Protein AF-A0A7S2RNS1-F1 (afdb_monomer)

pLDDT: mean 96.69, std 5.37, range [52.69, 98.88]

InterPro domains:
  IPR001130 3'-5' ssDNA/RNA exonuclease TatD-like [PF01026] (4-117)
  IPR032466 Metal-dependent hydrolase [SSF51556] (5-116)

Foldseek 3Di:
DDAAAAEEEAALQSLLQVVCVVCVVQFDDPDDGDDDDDLVVSLVVRLVCLVVVRYQAYDPAEAACPGGVDVSSRVSSLVRVLSSLVSCVVSVHAYEYDDHPCVVVRVVSCVVSVPDHYDD

Sequence (120 aa):
PGVCLPALGIYPLDAACSVIHRHPEIWDAEFDPPPVFNVDEEIDYIDAMCAAGRVAAVGECGLDRFYVTDQRALDEQERVLLRLIEVAMKHDLPLILHTRKAEARTLEILQHCGVEKADF

Organism: NCBI:txid1034831

Structure (mmCIF, N/CA/C/O backbone):
data_AF-A0A7S2RNS1-F1
#
_entry.id   AF-A0A7S2RNS1-F1
#
loop_
_atom_site.group_PDB
_atom_site.id
_atom_site.type_symbol
_atom_site.label_atom_id
_atom_site.label_alt_id
_atom_site.label_comp_id
_atom_site.label_asym_id
_atom_site.label_entity_id
_atom_site.label_seq_id
_atom_site.pdbx_PDB_ins_code
_atom_site.Cartn_x
_atom_site.Cartn_y
_atom_site.Cartn_z
_atom_site.occupancy
_atom_site.B_iso_or_equiv
_atom_site.auth_seq_id
_atom_site.auth_comp_id
_atom_site.auth_asym_id
_atom_site.auth_atom_id
_atom_site.pdbx_PDB_model_num
ATOM 1 N N . PRO A 1 1 ? -8.646 -14.424 26.053 1.00 52.69 1 PRO A N 1
ATOM 2 C CA . PRO A 1 1 ? -8.103 -13.262 25.308 1.00 52.69 1 PRO A CA 1
ATOM 3 C C . PRO A 1 1 ? -7.781 -13.674 23.866 1.00 52.69 1 PRO A C 1
ATOM 5 O O . PRO A 1 1 ? -6.967 -14.571 23.671 1.00 52.69 1 PRO A O 1
ATOM 8 N N . GLY A 1 2 ? -8.495 -13.120 22.880 1.00 74.31 2 GLY A N 1
ATOM 9 C CA . GLY A 1 2 ? -8.211 -13.382 21.464 1.00 74.31 2 GLY A CA 1
ATOM 10 C C . GLY A 1 2 ? -6.858 -12.790 21.061 1.00 74.31 2 GLY A C 1
ATOM 11 O O . GLY A 1 2 ? -6.451 -11.770 21.610 1.00 74.31 2 GLY A O 1
ATOM 12 N N . VAL A 1 3 ? -6.146 -13.448 20.145 1.00 76.25 3 VAL A N 1
ATOM 13 C CA . VAL A 1 3 ? -4.875 -12.942 19.603 1.00 76.25 3 VAL A CA 1
ATOM 14 C C . VAL A 1 3 ? -5.153 -11.674 18.790 1.00 76.25 3 VAL A C 1
ATOM 16 O O . VAL A 1 3 ? -5.946 -11.723 17.846 1.00 76.25 3 VAL A O 1
ATOM 19 N N . CYS A 1 4 ? -4.502 -10.572 19.166 1.00 84.50 4 CYS A N 1
ATOM 20 C CA . CYS A 1 4 ? -4.415 -9.348 18.372 1.00 84.50 4 CYS A CA 1
ATOM 21 C C . CYS A 1 4 ? -3.177 -9.441 17.474 1.00 84.50 4 CYS A C 1
ATOM 23 O O . CYS A 1 4 ? -2.084 -9.746 17.958 1.00 84.50 4 CYS A O 1
ATOM 25 N N . LEU A 1 5 ? -3.364 -9.233 16.175 1.00 92.44 5 LEU A N 1
ATOM 26 C CA . LEU A 1 5 ? -2.293 -9.169 15.192 1.00 92.44 5 LEU A CA 1
ATOM 27 C C . LEU A 1 5 ? -1.681 -7.761 15.228 1.00 92.44 5 LEU A C 1
ATOM 29 O O . LEU A 1 5 ? -2.431 -6.783 15.257 1.00 92.44 5 LEU A O 1
ATOM 33 N N . PRO A 1 6 ? -0.342 -7.635 15.227 1.00 94.75 6 PRO A N 1
ATOM 34 C CA . PRO A 1 6 ? 0.306 -6.329 15.283 1.00 94.75 6 PRO A CA 1
ATOM 35 C C . PRO A 1 6 ? -0.068 -5.468 14.072 1.00 94.75 6 PRO A C 1
ATOM 37 O O . PRO A 1 6 ? -0.466 -4.322 14.245 1.00 94.75 6 PRO A O 1
ATOM 40 N N . ALA A 1 7 ? -0.013 -6.038 12.868 1.00 97.25 7 ALA A N 1
ATOM 41 C CA . ALA A 1 7 ? -0.449 -5.378 11.650 1.00 97.25 7 ALA A CA 1
ATOM 42 C C . ALA A 1 7 ? -0.836 -6.399 10.574 1.00 97.25 7 ALA A C 1
ATOM 44 O O . ALA A 1 7 ? -0.403 -7.555 10.634 1.00 97.25 7 ALA A O 1
ATOM 45 N N . LEU A 1 8 ? -1.656 -5.968 9.617 1.00 98.25 8 LEU A N 1
ATOM 46 C CA . LEU A 1 8 ? -1.900 -6.669 8.357 1.00 98.25 8 LEU A CA 1
ATOM 47 C C . LEU A 1 8 ? -1.843 -5.669 7.205 1.00 98.25 8 LEU A C 1
ATOM 49 O O . LEU A 1 8 ? -2.439 -4.595 7.287 1.00 98.25 8 LEU A O 1
ATOM 53 N N . GLY A 1 9 ? -1.158 -6.027 6.126 1.00 98.00 9 GLY A N 1
ATOM 54 C CA . GLY A 1 9 ? -0.978 -5.177 4.958 1.00 98.00 9 GLY A CA 1
ATOM 55 C C . GLY A 1 9 ? -0.526 -5.982 3.753 1.00 98.00 9 GLY A C 1
ATOM 56 O O . GLY A 1 9 ? -0.350 -7.197 3.832 1.00 98.00 9 GLY A O 1
ATOM 57 N N . ILE A 1 10 ? -0.352 -5.283 2.638 1.00 98.75 10 ILE A N 1
ATOM 58 C CA . ILE A 1 10 ? 0.121 -5.855 1.382 1.00 98.75 10 ILE A CA 1
ATOM 59 C C . ILE A 1 10 ? 1.392 -5.107 1.006 1.00 98.75 10 ILE A C 1
ATOM 61 O O . ILE A 1 10 ? 1.355 -3.906 0.723 1.00 98.75 10 ILE A O 1
ATOM 65 N N . TYR A 1 11 ? 2.511 -5.826 1.013 1.00 98.44 11 TYR A N 1
ATOM 66 C CA . TYR A 1 11 ? 3.806 -5.259 0.673 1.00 98.44 11 TYR A CA 1
ATOM 67 C C . TYR A 1 11 ? 3.813 -4.782 -0.794 1.00 98.44 11 TYR A C 1
ATOM 69 O O . TYR A 1 11 ? 3.116 -5.363 -1.630 1.00 98.44 11 TYR A O 1
ATOM 77 N N . PRO A 1 12 ? 4.577 -3.740 -1.171 1.00 98.06 12 PRO A N 1
ATOM 78 C CA . PRO A 1 12 ? 4.387 -3.092 -2.475 1.00 98.06 12 PRO A CA 1
ATOM 79 C C . PRO A 1 12 ? 4.647 -4.008 -3.678 1.00 98.06 12 PRO A C 1
ATOM 81 O O . PRO A 1 12 ? 3.971 -3.920 -4.699 1.00 98.06 12 PRO A O 1
ATOM 84 N N . LEU A 1 13 ? 5.593 -4.940 -3.581 1.00 97.62 13 LEU A N 1
ATOM 85 C CA . LEU A 1 13 ? 5.819 -5.889 -4.676 1.00 97.62 13 LEU A CA 1
ATOM 86 C C . LEU A 1 13 ? 4.668 -6.902 -4.787 1.00 97.62 13 LEU A C 1
ATOM 88 O O . LEU A 1 13 ? 4.244 -7.216 -5.899 1.00 97.62 13 LEU A O 1
ATOM 92 N N . ASP A 1 14 ? 4.121 -7.348 -3.653 1.00 98.44 14 ASP A N 1
ATOM 93 C CA . ASP A 1 14 ? 2.947 -8.226 -3.588 1.00 98.44 14 ASP A CA 1
ATOM 94 C C . ASP A 1 14 ? 1.697 -7.539 -4.152 1.00 98.44 14 ASP A C 1
ATOM 96 O O . ASP A 1 14 ? 0.935 -8.157 -4.896 1.00 98.44 14 ASP A O 1
ATOM 100 N N . ALA A 1 15 ? 1.534 -6.235 -3.905 1.00 98.50 15 ALA A N 1
ATOM 101 C CA . ALA A 1 15 ? 0.468 -5.424 -4.494 1.00 98.50 15 ALA A CA 1
ATOM 102 C C . ALA A 1 15 ? 0.480 -5.487 -6.032 1.00 98.50 15 ALA A C 1
ATOM 104 O O . ALA A 1 15 ? -0.570 -5.580 -6.663 1.00 98.50 15 ALA A O 1
ATOM 105 N N . ALA A 1 16 ? 1.669 -5.508 -6.639 1.00 98.25 16 ALA A N 1
ATOM 106 C CA . ALA A 1 16 ? 1.844 -5.570 -8.087 1.00 98.25 16 ALA A CA 1
ATOM 107 C C . ALA A 1 16 ? 2.056 -6.995 -8.641 1.00 98.25 16 ALA A C 1
ATOM 109 O O . ALA A 1 16 ? 2.366 -7.135 -9.830 1.00 98.25 16 ALA A O 1
ATOM 110 N N . CYS A 1 17 ? 1.870 -8.060 -7.847 1.00 98.19 17 CYS A N 1
ATOM 111 C CA . CYS A 1 17 ? 2.216 -9.440 -8.230 1.00 98.19 17 CYS A CA 1
ATOM 112 C C . CYS A 1 17 ? 1.611 -9.872 -9.580 1.00 98.19 17 CYS A C 1
ATOM 114 O O . CYS A 1 17 ? 2.302 -10.428 -10.439 1.00 98.19 17 CYS A O 1
ATOM 116 N N . SER A 1 18 ? 0.336 -9.538 -9.813 1.00 98.12 18 SER A N 1
ATOM 117 C CA . SER A 1 18 ? -0.390 -9.844 -11.052 1.00 98.12 18 SER A CA 1
ATOM 118 C C . SER A 1 18 ? 0.102 -9.037 -12.256 1.00 98.12 18 SER A C 1
ATOM 120 O O . SER A 1 18 ? -0.013 -9.488 -13.396 1.00 98.12 18 SER A O 1
ATOM 122 N N . VAL A 1 19 ? 0.613 -7.822 -12.048 1.00 98.25 19 VAL A N 1
ATOM 123 C CA . VAL A 1 19 ? 1.206 -7.013 -13.124 1.00 98.25 19 VAL A CA 1
ATOM 124 C C . VAL A 1 19 ? 2.569 -7.581 -13.496 1.00 98.25 19 VAL A C 1
ATOM 126 O O . VAL A 1 19 ? 2.811 -7.824 -14.675 1.00 98.25 19 VAL A O 1
ATOM 129 N N . ILE A 1 20 ? 3.399 -7.879 -12.495 1.00 98.12 20 ILE A N 1
ATOM 130 C CA . ILE A 1 20 ? 4.727 -8.479 -12.663 1.00 98.12 20 ILE A CA 1
ATOM 131 C C . ILE A 1 20 ? 4.635 -9.801 -13.437 1.00 98.12 20 ILE A C 1
ATOM 133 O O . ILE A 1 20 ? 5.351 -9.999 -14.411 1.00 98.12 20 ILE A O 1
ATOM 137 N N . HIS A 1 21 ? 3.692 -10.677 -13.084 1.00 98.00 21 HIS A N 1
ATOM 138 C CA . HIS A 1 21 ? 3.526 -11.963 -13.771 1.00 98.00 21 HIS A CA 1
ATOM 139 C C . HIS A 1 21 ? 2.976 -11.844 -15.198 1.00 98.00 21 HIS A C 1
ATOM 141 O O . HIS A 1 21 ? 3.296 -12.671 -16.052 1.00 98.00 21 HIS A O 1
ATOM 147 N N . ARG A 1 22 ? 2.148 -10.830 -15.484 1.00 97.94 22 ARG A N 1
ATOM 148 C CA . ARG A 1 22 ? 1.664 -10.561 -16.851 1.00 97.94 22 ARG A CA 1
ATOM 149 C C . ARG A 1 22 ? 2.731 -9.926 -17.741 1.00 97.94 22 ARG A C 1
ATOM 151 O O . ARG A 1 22 ? 2.610 -10.000 -18.962 1.00 97.94 22 ARG A O 1
ATOM 158 N N . HIS A 1 23 ? 3.737 -9.311 -17.130 1.00 97.44 23 HIS A N 1
ATOM 159 C CA . HIS A 1 23 ? 4.789 -8.551 -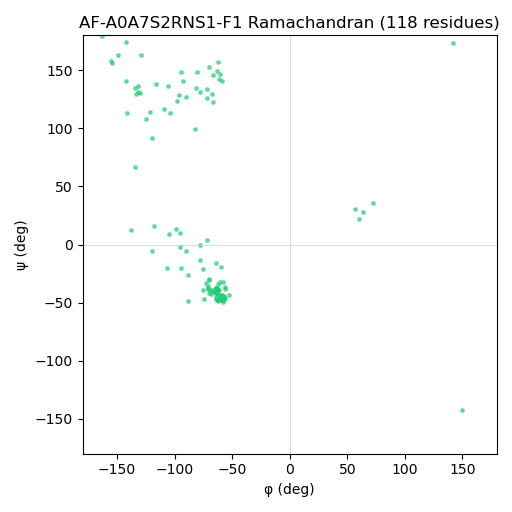17.790 1.00 97.44 23 HIS A CA 1
ATOM 160 C C . HIS A 1 23 ? 6.156 -8.928 -17.211 1.00 97.44 23 HIS A C 1
ATOM 162 O O . HIS A 1 23 ? 6.788 -8.103 -16.555 1.00 97.44 23 HIS A O 1
ATOM 168 N N . PRO A 1 24 ? 6.628 -10.171 -17.420 1.00 94.62 24 PRO A N 1
ATOM 169 C CA . PRO A 1 24 ? 7.869 -10.649 -16.812 1.00 94.62 24 PRO A CA 1
ATOM 170 C C . PRO A 1 24 ? 9.096 -9.813 -17.208 1.00 94.62 24 PRO A C 1
ATOM 172 O O . PRO A 1 24 ? 10.093 -9.832 -16.498 1.00 94.62 24 PRO A O 1
ATOM 175 N N . GLU A 1 25 ? 9.025 -9.043 -18.300 1.00 96.00 25 GLU A N 1
ATOM 176 C CA . GLU A 1 25 ? 10.079 -8.116 -18.717 1.00 96.00 25 GLU A CA 1
ATOM 177 C C . GLU A 1 25 ? 10.331 -6.958 -17.738 1.00 96.00 25 GLU A C 1
ATOM 179 O O . GLU A 1 25 ? 11.355 -6.289 -17.854 1.00 96.00 25 GLU A O 1
ATOM 184 N N . ILE A 1 26 ? 9.410 -6.692 -16.804 1.00 96.25 26 ILE A N 1
ATOM 185 C CA . ILE A 1 26 ? 9.539 -5.594 -15.831 1.00 96.25 26 ILE A CA 1
ATOM 186 C C . ILE A 1 26 ? 10.247 -6.020 -14.540 1.00 96.25 26 ILE A C 1
ATOM 188 O O . ILE A 1 26 ? 10.470 -5.179 -13.669 1.00 96.25 26 ILE A O 1
ATOM 192 N N . TRP A 1 27 ? 10.553 -7.312 -14.393 1.00 96.44 27 TRP A N 1
ATOM 193 C CA . TRP A 1 27 ? 11.193 -7.879 -13.211 1.00 96.44 27 TRP A CA 1
ATOM 194 C C . TRP A 1 27 ? 12.667 -8.176 -13.485 1.00 96.44 27 TRP A C 1
ATOM 196 O O . TRP A 1 27 ? 12.988 -9.064 -14.271 1.00 96.44 27 TRP A O 1
ATOM 206 N N . ASP A 1 28 ? 13.553 -7.442 -12.812 1.00 88.25 28 ASP A N 1
ATOM 207 C CA . ASP A 1 28 ? 15.014 -7.530 -12.991 1.00 88.25 28 ASP A CA 1
ATOM 208 C C . ASP A 1 28 ? 15.738 -7.983 -11.706 1.00 88.25 28 ASP A C 1
ATOM 210 O O . ASP 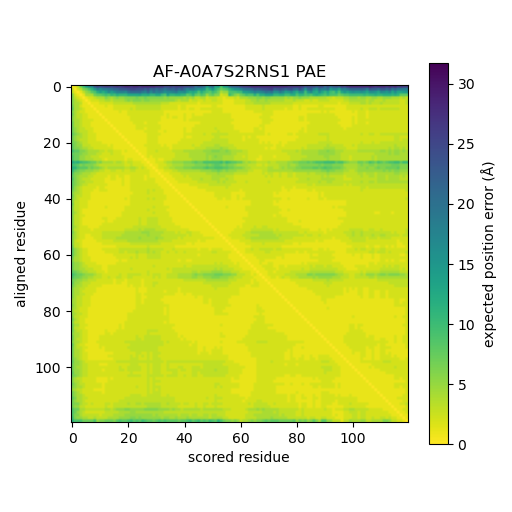A 1 28 ? 16.941 -7.797 -11.539 1.00 88.25 28 ASP A O 1
ATOM 214 N N . ALA A 1 29 ? 15.004 -8.545 -10.740 1.00 92.62 29 ALA A N 1
ATOM 215 C CA . ALA A 1 29 ? 15.607 -9.045 -9.509 1.00 92.62 29 ALA A CA 1
ATOM 216 C C . ALA A 1 29 ? 16.225 -10.439 -9.712 1.00 92.62 29 ALA A C 1
ATOM 218 O O . ALA A 1 29 ? 15.698 -11.270 -10.447 1.00 92.62 29 ALA A O 1
ATOM 219 N N . GLU A 1 30 ? 17.305 -10.735 -8.983 1.00 94.06 30 GLU A N 1
ATOM 220 C CA . GLU A 1 30 ? 17.997 -12.039 -9.018 1.00 94.06 30 GLU A CA 1
ATOM 221 C C . GLU A 1 30 ? 17.213 -13.184 -8.338 1.00 94.06 30 GLU A C 1
ATOM 223 O O . GLU A 1 30 ? 17.717 -14.300 -8.209 1.00 94.06 30 GLU A O 1
ATOM 228 N N . PHE A 1 31 ? 15.995 -12.914 -7.871 1.00 94.56 31 PHE A N 1
ATOM 229 C CA . PHE A 1 31 ? 15.124 -13.853 -7.173 1.00 94.56 31 PHE A CA 1
ATOM 230 C C . PHE A 1 31 ? 13.727 -13.866 -7.796 1.00 94.56 31 PHE A C 1
ATOM 232 O O . PHE A 1 31 ? 13.354 -12.956 -8.541 1.00 94.56 31 PHE A O 1
ATOM 239 N N . ASP A 1 32 ? 12.955 -14.905 -7.481 1.00 96.44 32 ASP A N 1
ATOM 240 C CA . AS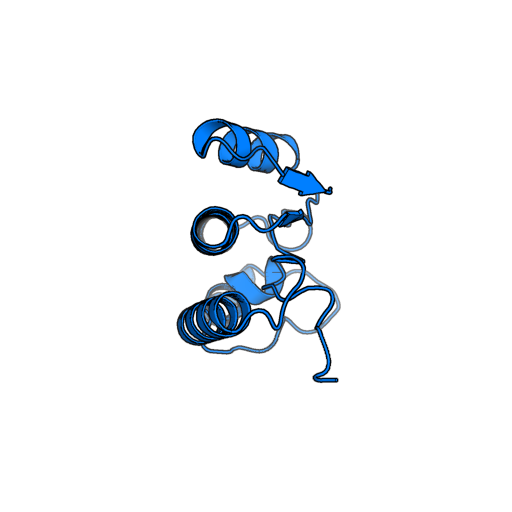P A 1 32 ? 11.617 -15.091 -8.039 1.00 96.44 32 ASP A CA 1
ATOM 241 C C . ASP A 1 32 ? 10.674 -13.929 -7.670 1.00 96.44 32 ASP A C 1
ATOM 243 O O . ASP 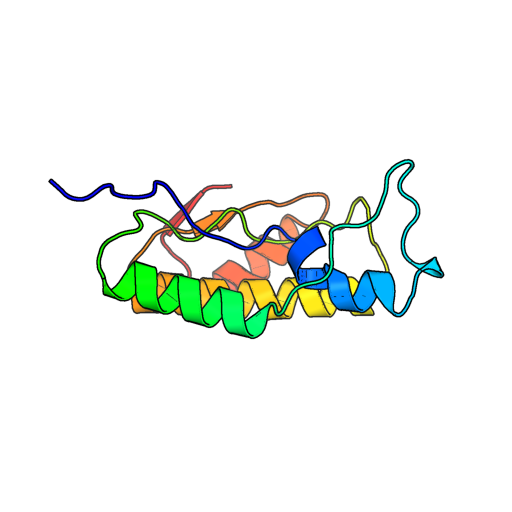A 1 32 ? 10.725 -13.421 -6.545 1.00 96.44 32 ASP A O 1
ATOM 247 N N . PRO A 1 33 ? 9.791 -13.503 -8.592 1.00 96.56 33 PRO A N 1
ATOM 248 C CA . PRO A 1 33 ? 8.784 -12.494 -8.294 1.00 96.56 33 PRO A CA 1
ATOM 249 C C . PRO A 1 33 ? 7.803 -12.968 -7.206 1.00 96.56 33 PRO A C 1
ATOM 251 O O . PRO A 1 33 ? 7.613 -14.174 -7.022 1.00 96.56 33 PRO A O 1
ATOM 254 N N . PRO A 1 34 ? 7.136 -12.033 -6.502 1.00 96.69 34 PRO A N 1
ATOM 255 C CA . PRO A 1 34 ? 6.167 -12.365 -5.459 1.00 96.69 34 PRO A CA 1
ATOM 256 C C . PRO A 1 34 ? 5.014 -13.215 -6.013 1.00 96.69 34 PRO A C 1
ATOM 258 O O . PRO A 1 34 ? 4.546 -12.945 -7.124 1.00 96.69 34 PRO A O 1
ATOM 261 N N . PRO A 1 35 ? 4.523 -14.222 -5.267 1.00 97.75 35 PRO A N 1
ATOM 262 C CA . PRO A 1 35 ? 3.469 -15.110 -5.742 1.00 97.75 35 PRO A CA 1
ATOM 263 C C . PRO A 1 35 ? 2.185 -14.336 -6.068 1.00 97.75 35 PRO A C 1
ATOM 265 O O . PRO A 1 35 ? 1.840 -13.361 -5.408 1.00 97.75 35 PRO A O 1
ATOM 268 N N . VAL A 1 36 ? 1.447 -14.794 -7.081 1.00 98.19 36 VAL A N 1
ATOM 269 C CA . VAL A 1 36 ? 0.168 -14.177 -7.461 1.00 98.19 36 VAL A CA 1
ATOM 270 C C . VAL A 1 36 ? -0.945 -14.604 -6.508 1.00 98.19 36 VAL A C 1
ATOM 272 O O . VAL A 1 36 ? -1.161 -15.797 -6.292 1.00 98.19 36 VAL A O 1
ATOM 275 N N . PHE A 1 37 ? -1.706 -13.630 -6.015 1.00 98.56 37 PHE A N 1
ATOM 276 C CA . PHE A 1 37 ? -2.950 -13.831 -5.270 1.00 98.56 37 PHE A CA 1
ATOM 277 C C . PHE A 1 37 ? -3.978 -12.749 -5.633 1.00 98.56 37 PHE A C 1
ATOM 279 O O . PHE A 1 37 ? -3.687 -11.821 -6.394 1.00 98.56 37 PHE A O 1
ATOM 286 N N . ASN A 1 38 ? -5.203 -12.884 -5.117 1.00 98.44 38 ASN A N 1
ATOM 287 C CA . ASN A 1 38 ? -6.243 -11.877 -5.302 1.00 98.44 38 ASN A CA 1
ATOM 288 C C . ASN A 1 38 ? -6.067 -10.740 -4.284 1.00 98.44 38 ASN A C 1
ATOM 290 O O . ASN A 1 38 ? -6.471 -10.846 -3.129 1.00 98.44 38 ASN A O 1
ATOM 294 N N . VAL A 1 39 ? -5.456 -9.651 -4.742 1.00 98.62 39 VAL A N 1
ATOM 295 C CA . VAL A 1 39 ? -5.153 -8.464 -3.932 1.00 98.62 39 VAL A CA 1
ATOM 296 C C . VAL A 1 39 ? -6.414 -7.801 -3.376 1.00 98.62 39 VAL A C 1
ATOM 298 O O . VAL A 1 39 ? -6.415 -7.372 -2.226 1.00 98.62 39 VAL A O 1
ATOM 301 N N . ASP A 1 40 ? -7.495 -7.733 -4.155 1.00 98.69 40 ASP A N 1
ATOM 302 C CA . ASP A 1 40 ? -8.727 -7.080 -3.703 1.00 98.69 40 ASP A CA 1
ATOM 303 C C . ASP A 1 40 ? -9.440 -7.911 -2.622 1.00 98.69 40 ASP A C 1
ATOM 305 O O . ASP A 1 40 ? -9.920 -7.347 -1.641 1.00 98.69 40 ASP A O 1
ATOM 309 N N . GLU A 1 41 ? -9.435 -9.245 -2.740 1.00 98.69 41 GLU A N 1
ATOM 310 C CA . GLU A 1 41 ? -9.944 -10.136 -1.682 1.00 98.69 41 GLU A CA 1
ATOM 311 C C . GLU A 1 41 ? -9.118 -10.034 -0.390 1.00 98.69 41 GLU A C 1
ATOM 313 O O . GLU A 1 41 ? -9.683 -10.069 0.704 1.00 98.69 41 GLU A O 1
ATOM 318 N N . GLU A 1 42 ? -7.795 -9.872 -0.495 1.00 98.75 42 GLU A N 1
ATOM 319 C CA . GLU A 1 42 ? -6.932 -9.680 0.675 1.00 98.75 42 GLU A CA 1
ATOM 320 C C . GLU A 1 42 ? -7.209 -8.332 1.363 1.00 98.75 42 GLU A C 1
ATOM 322 O O . GLU A 1 42 ? -7.284 -8.271 2.589 1.00 98.75 42 GLU A O 1
ATOM 327 N N . ILE A 1 43 ? -7.451 -7.256 0.602 1.00 98.88 43 ILE A N 1
ATOM 328 C CA . ILE A 1 43 ? -7.874 -5.960 1.164 1.00 98.88 43 ILE A CA 1
ATOM 329 C C . ILE A 1 43 ? -9.203 -6.106 1.918 1.00 98.88 43 ILE A C 1
ATOM 331 O O . ILE A 1 43 ? -9.329 -5.603 3.037 1.00 98.88 43 ILE A O 1
ATOM 335 N N . ASP A 1 44 ? -10.182 -6.808 1.341 1.00 98.75 44 ASP A N 1
ATOM 336 C CA . ASP A 1 44 ? -11.483 -7.041 1.981 1.00 98.75 44 ASP A CA 1
ATOM 337 C C . ASP A 1 44 ? -11.338 -7.868 3.274 1.00 98.75 44 ASP A C 1
ATOM 339 O O . ASP A 1 44 ? -12.001 -7.598 4.283 1.00 98.75 44 ASP A O 1
ATOM 343 N N . TYR A 1 45 ? -10.426 -8.844 3.288 1.00 98.56 45 TYR A N 1
ATOM 344 C CA . TYR A 1 45 ? -10.074 -9.590 4.494 1.00 98.56 45 TYR A CA 1
ATOM 345 C C . TYR A 1 45 ? -9.434 -8.694 5.568 1.00 98.56 45 TYR A C 1
ATOM 347 O O . TYR A 1 45 ? -9.832 -8.759 6.737 1.00 98.56 45 TYR A O 1
ATOM 355 N N . ILE A 1 46 ? -8.491 -7.825 5.191 1.00 98.62 46 ILE A N 1
ATOM 356 C CA . ILE A 1 46 ? -7.857 -6.867 6.108 1.00 98.62 46 ILE A CA 1
ATOM 357 C C . ILE A 1 46 ? -8.912 -5.933 6.716 1.00 98.62 46 ILE A C 1
ATOM 359 O O . ILE A 1 46 ? -8.938 -5.758 7.937 1.00 98.62 46 ILE A O 1
ATOM 363 N N . ASP A 1 47 ? -9.830 -5.396 5.906 1.00 98.75 47 ASP A N 1
ATOM 364 C CA . ASP A 1 47 ? -10.943 -4.551 6.364 1.00 98.75 47 ASP A CA 1
ATOM 365 C C . ASP A 1 47 ? -11.826 -5.273 7.395 1.00 98.75 47 ASP A C 1
ATOM 367 O O . ASP A 1 47 ? -12.129 -4.729 8.463 1.00 98.75 47 ASP A O 1
ATOM 371 N N . ALA A 1 48 ? -12.184 -6.534 7.134 1.00 98.44 48 ALA A N 1
ATOM 372 C CA . ALA A 1 48 ? -12.967 -7.350 8.062 1.00 98.44 48 ALA A CA 1
ATOM 373 C C . ALA A 1 48 ? -12.230 -7.620 9.387 1.00 98.44 48 ALA A C 1
ATOM 375 O O . ALA A 1 48 ? -12.840 -7.617 10.462 1.00 98.44 48 ALA A O 1
ATOM 376 N N . MET A 1 49 ? -10.914 -7.829 9.337 1.00 98.19 49 MET A N 1
ATOM 377 C CA . MET A 1 49 ? -10.084 -8.055 10.522 1.00 98.19 49 MET A CA 1
ATOM 378 C C . MET A 1 49 ? -9.919 -6.788 11.370 1.00 98.19 49 MET A C 1
ATOM 380 O O . MET A 1 49 ? -9.935 -6.874 12.604 1.00 98.19 49 MET A O 1
ATOM 384 N N . CYS A 1 50 ? -9.836 -5.621 10.726 1.00 97.81 50 CYS A N 1
ATOM 385 C CA . CYS A 1 50 ? -9.868 -4.319 11.391 1.00 97.81 50 CYS A CA 1
ATOM 386 C C . CYS A 1 50 ? -11.221 -4.089 12.080 1.00 97.81 50 CYS A C 1
ATOM 388 O O . CYS A 1 50 ? -11.258 -3.794 13.274 1.00 97.81 50 CYS A O 1
ATOM 390 N N . ALA A 1 51 ? -12.334 -4.352 11.383 1.00 97.94 51 ALA A N 1
ATOM 391 C CA . ALA A 1 51 ? -13.685 -4.233 11.940 1.00 97.94 51 ALA A CA 1
ATOM 392 C C . ALA A 1 51 ? -13.923 -5.153 13.154 1.00 97.94 51 ALA A C 1
ATOM 394 O O . ALA A 1 51 ? -14.661 -4.809 14.078 1.00 97.94 51 ALA A O 1
ATOM 395 N N . ALA A 1 52 ? -13.281 -6.324 13.172 1.00 96.88 52 ALA A N 1
ATOM 396 C CA . ALA A 1 52 ? -13.328 -7.264 14.287 1.00 96.88 52 ALA A CA 1
ATOM 397 C C . ALA A 1 52 ? -12.415 -6.876 15.471 1.00 96.88 52 ALA A C 1
ATOM 399 O O . ALA A 1 52 ? -12.356 -7.618 16.454 1.00 96.88 52 ALA A O 1
ATOM 400 N N . GLY A 1 53 ? -11.674 -5.764 15.384 1.00 96.31 53 GLY A N 1
ATOM 401 C CA . GLY A 1 53 ? -10.727 -5.329 16.414 1.00 96.31 53 GLY A CA 1
ATOM 402 C C . GLY A 1 53 ? -9.569 -6.309 16.618 1.00 96.31 53 GLY A C 1
ATOM 403 O O . GLY A 1 53 ? -9.050 -6.437 17.727 1.00 96.31 53 GLY A O 1
ATOM 404 N N . ARG A 1 54 ? -9.199 -7.062 15.573 1.00 96.69 54 ARG A N 1
ATOM 405 C CA . ARG A 1 54 ? -8.146 -8.090 15.633 1.00 96.69 54 ARG A CA 1
ATOM 406 C C . ARG A 1 54 ? -6.779 -7.589 15.182 1.00 96.69 54 ARG A C 1
ATOM 408 O O . ARG A 1 54 ? -5.836 -8.374 15.214 1.00 96.69 54 ARG A O 1
ATOM 415 N N . VAL A 1 55 ? -6.685 -6.337 14.749 1.00 96.94 55 VAL A N 1
ATOM 416 C CA . VAL A 1 55 ? -5.500 -5.741 14.128 1.00 96.94 55 VAL A CA 1
ATOM 417 C C . VAL A 1 55 ? -5.215 -4.401 14.801 1.00 96.94 55 VAL A C 1
ATOM 419 O O . VAL A 1 55 ? -6.150 -3.642 15.051 1.00 96.94 55 VAL A O 1
ATOM 422 N N . ALA A 1 56 ? -3.947 -4.119 15.107 1.00 97.44 56 ALA A N 1
ATOM 423 C CA . ALA A 1 56 ? -3.543 -2.855 15.730 1.00 97.44 56 ALA A CA 1
ATOM 424 C C . ALA A 1 56 ? -3.079 -1.777 14.729 1.00 97.44 56 ALA A C 1
ATOM 426 O O . ALA A 1 56 ? -3.091 -0.599 15.081 1.00 97.44 56 ALA A O 1
ATOM 427 N N . ALA A 1 57 ? -2.694 -2.156 13.506 1.00 98.25 57 ALA A N 1
ATOM 428 C CA . ALA A 1 57 ? -2.258 -1.253 12.439 1.00 98.25 57 ALA A CA 1
ATOM 429 C C . ALA A 1 57 ? -2.492 -1.858 11.041 1.00 98.25 57 ALA A C 1
ATOM 431 O O . ALA A 1 57 ? -2.522 -3.078 10.885 1.00 98.25 57 ALA A O 1
ATOM 432 N N . VAL A 1 58 ? -2.601 -1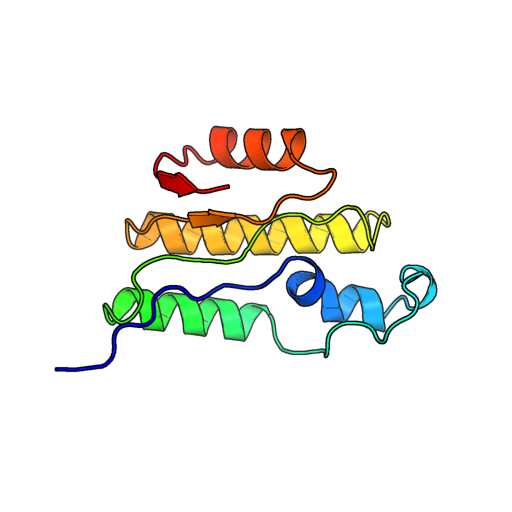.021 10.011 1.00 98.69 58 VAL A N 1
ATOM 433 C CA . VAL A 1 58 ? -2.621 -1.478 8.612 1.00 98.69 58 VAL A CA 1
ATOM 434 C C . VAL A 1 58 ? -1.220 -1.332 8.023 1.00 98.69 58 VAL A C 1
ATOM 436 O O . VAL A 1 58 ? -0.640 -0.253 8.049 1.00 98.69 58 VAL A O 1
ATOM 439 N N . GLY A 1 59 ? -0.658 -2.418 7.510 1.00 97.62 59 GLY A N 1
ATOM 440 C CA . GLY A 1 59 ? 0.695 -2.467 6.964 1.00 97.62 59 GLY A CA 1
ATOM 441 C C . GLY A 1 59 ? 1.418 -3.781 7.287 1.00 97.62 59 GLY A C 1
ATOM 442 O O . GLY A 1 59 ? 0.911 -4.626 8.019 1.00 97.62 59 GLY A O 1
ATOM 443 N N . GLU A 1 60 ? 2.607 -4.019 6.753 1.00 97.81 60 GLU A N 1
ATOM 444 C CA . GLU A 1 60 ? 3.398 -3.101 5.927 1.00 97.81 60 GLU A CA 1
ATOM 445 C C . GLU A 1 60 ? 2.798 -2.915 4.517 1.00 97.81 60 GLU A C 1
ATOM 447 O O . GLU A 1 60 ? 2.365 -3.876 3.883 1.00 97.81 60 GLU A O 1
ATOM 452 N N . CYS A 1 61 ? 2.708 -1.667 4.046 1.00 98.56 61 CYS A N 1
ATOM 453 C CA . CYS A 1 61 ? 2.195 -1.300 2.717 1.00 98.56 61 CYS A CA 1
ATOM 454 C C . CYS A 1 61 ? 2.879 -0.031 2.202 1.00 98.56 61 CYS A C 1
ATOM 456 O O . CYS A 1 61 ? 3.477 0.687 2.987 1.00 98.56 61 CYS A O 1
ATOM 458 N N . GLY A 1 62 ? 2.820 0.290 0.910 1.00 98.44 62 GLY A N 1
ATOM 459 C CA . GLY A 1 62 ? 3.478 1.503 0.413 1.00 98.44 62 GLY A CA 1
ATOM 460 C C . GLY A 1 62 ? 3.964 1.393 -1.020 1.00 98.44 62 GLY A C 1
ATOM 461 O O . GLY A 1 62 ? 3.295 0.775 -1.844 1.00 98.44 62 GLY A O 1
ATOM 462 N N . LEU A 1 63 ? 5.132 1.979 -1.301 1.00 98.62 63 LEU A N 1
ATOM 463 C CA . LEU A 1 63 ? 5.712 2.057 -2.644 1.00 98.62 63 LEU A CA 1
ATOM 464 C C . LEU A 1 63 ? 7.178 1.588 -2.651 1.00 98.62 63 LEU A C 1
ATOM 466 O O . LEU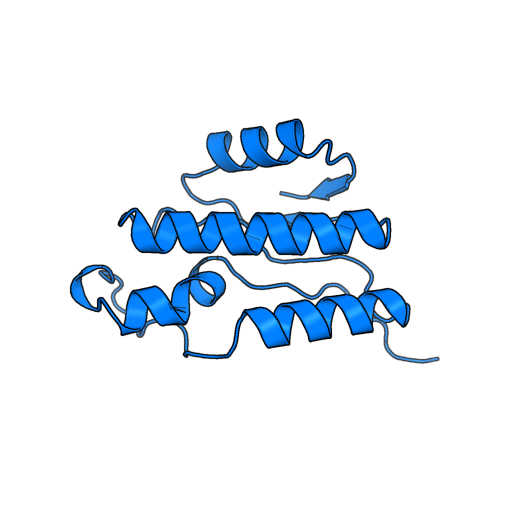 A 1 63 ? 8.008 2.080 -1.882 1.00 98.62 63 LEU A O 1
ATOM 470 N N . ASP A 1 64 ? 7.517 0.690 -3.574 1.00 97.56 64 ASP A N 1
ATOM 471 C CA . ASP A 1 64 ? 8.883 0.240 -3.852 1.00 97.56 64 ASP A CA 1
ATOM 472 C C . ASP A 1 64 ? 9.213 0.453 -5.336 1.00 97.56 64 ASP A C 1
ATOM 474 O O . ASP A 1 64 ? 8.719 -0.253 -6.218 1.00 97.56 64 ASP A O 1
ATOM 478 N N . ARG A 1 65 ? 10.071 1.448 -5.594 1.00 96.81 65 ARG A N 1
ATOM 479 C CA . ARG A 1 65 ? 10.597 1.801 -6.924 1.00 96.81 65 ARG A CA 1
ATOM 480 C C . ARG A 1 65 ? 11.999 1.237 -7.174 1.00 96.81 65 ARG A C 1
ATOM 482 O O . ARG A 1 65 ? 12.696 1.699 -8.075 1.00 96.81 65 ARG A O 1
ATOM 489 N N . PHE A 1 66 ? 12.469 0.311 -6.336 1.00 95.50 66 PHE A N 1
ATOM 490 C CA . PHE A 1 66 ? 13.799 -0.276 -6.471 1.00 95.50 66 PHE A CA 1
ATOM 491 C C . PHE A 1 66 ? 13.787 -1.502 -7.384 1.00 95.50 66 PHE A C 1
ATOM 493 O O . PHE A 1 66 ? 14.620 -1.576 -8.282 1.00 95.50 66 PHE A O 1
ATOM 500 N N . TYR A 1 67 ? 12.858 -2.441 -7.174 1.00 94.44 67 TYR A N 1
ATOM 501 C CA . TYR A 1 67 ? 12.800 -3.681 -7.967 1.00 94.44 67 TYR A CA 1
ATOM 502 C C . TYR A 1 67 ? 11.972 -3.560 -9.245 1.00 94.44 67 TYR A C 1
ATOM 504 O O . TYR A 1 67 ? 12.211 -4.292 -10.201 1.00 94.44 67 TYR A O 1
ATOM 512 N N . VAL A 1 68 ? 11.008 -2.639 -9.268 1.00 93.38 68 VAL A N 1
ATOM 513 C CA . VAL A 1 68 ? 10.175 -2.359 -10.437 1.00 93.38 68 VAL A CA 1
ATOM 514 C C . VAL A 1 68 ? 10.131 -0.856 -10.678 1.00 93.38 68 VAL A C 1
ATOM 516 O O . VAL A 1 68 ? 9.911 -0.068 -9.761 1.00 93.38 68 VAL A O 1
ATOM 519 N N . THR A 1 69 ? 10.362 -0.448 -11.922 1.00 95.06 69 THR A N 1
ATOM 520 C CA . THR A 1 69 ? 10.272 0.960 -12.351 1.00 95.06 69 THR A CA 1
ATOM 521 C C . THR A 1 69 ? 9.232 1.174 -13.446 1.00 95.06 69 THR A C 1
ATOM 523 O O . THR A 1 69 ? 8.950 2.312 -13.817 1.00 95.06 69 THR A O 1
ATOM 526 N N . ASP A 1 70 ? 8.637 0.089 -13.946 1.00 97.62 70 ASP A N 1
ATOM 527 C CA . ASP A 1 70 ? 7.577 0.145 -14.941 1.00 97.62 70 ASP A CA 1
ATOM 528 C C . ASP A 1 70 ? 6.303 0.761 -14.352 1.00 97.62 70 ASP A C 1
ATOM 530 O O . ASP A 1 70 ? 5.806 0.334 -13.306 1.00 97.62 70 ASP A O 1
ATOM 534 N N . GLN A 1 71 ? 5.751 1.749 -15.060 1.00 97.69 71 GLN A N 1
ATOM 535 C CA . GLN A 1 71 ? 4.613 2.533 -14.590 1.00 97.69 71 GLN A CA 1
ATOM 536 C C . GLN A 1 71 ? 3.385 1.669 -14.276 1.00 97.69 71 GLN A C 1
ATOM 538 O O . GLN A 1 71 ? 2.671 1.976 -13.333 1.00 97.69 71 GLN A O 1
ATOM 543 N N . ARG A 1 72 ? 3.165 0.553 -14.986 1.00 98.12 72 ARG A N 1
ATOM 544 C CA . ARG A 1 72 ? 2.015 -0.336 -14.743 1.00 98.12 72 ARG A CA 1
ATOM 545 C C . ARG A 1 72 ? 2.066 -0.952 -13.345 1.00 98.12 72 ARG A C 1
ATOM 547 O O . ARG A 1 72 ? 1.031 -1.108 -12.708 1.00 98.12 72 ARG A O 1
ATOM 554 N N . ALA A 1 73 ? 3.260 -1.328 -12.883 1.00 98.00 73 ALA A N 1
ATOM 555 C CA . ALA A 1 73 ? 3.444 -1.884 -11.546 1.00 98.00 73 ALA A CA 1
ATOM 556 C C . ALA A 1 73 ? 3.358 -0.788 -10.480 1.00 98.00 73 ALA A C 1
ATOM 558 O O . ALA A 1 73 ? 2.754 -1.004 -9.435 1.00 98.00 73 ALA A O 1
ATOM 559 N N . LEU A 1 74 ? 3.912 0.395 -10.761 1.00 98.31 74 LEU A N 1
ATOM 560 C CA . LEU A 1 74 ? 3.845 1.538 -9.848 1.00 98.31 74 LEU A CA 1
ATOM 561 C C . LEU A 1 74 ? 2.413 2.055 -9.659 1.00 98.31 74 LEU A C 1
ATOM 563 O O . LEU A 1 74 ? 2.024 2.348 -8.532 1.00 98.31 74 LEU A O 1
ATOM 567 N N . ASP A 1 75 ? 1.616 2.105 -10.726 1.00 98.62 75 ASP A N 1
ATOM 568 C CA . ASP A 1 75 ? 0.199 2.479 -10.663 1.00 98.62 75 ASP A CA 1
ATOM 569 C C . ASP A 1 75 ? -0.594 1.489 -9.800 1.00 98.62 75 ASP A C 1
ATOM 571 O O . ASP A 1 75 ? -1.452 1.891 -9.015 1.00 98.62 75 ASP A O 1
ATOM 575 N N . GLU A 1 76 ? -0.281 0.194 -9.902 1.00 98.69 76 GLU A N 1
ATOM 576 C CA . GLU A 1 76 ? -0.925 -0.834 -9.085 1.00 98.69 76 GLU A CA 1
ATOM 577 C C . GLU A 1 76 ? -0.517 -0.738 -7.608 1.00 98.69 76 GLU A C 1
ATOM 579 O O . GLU A 1 76 ? -1.373 -0.846 -6.730 1.00 98.69 76 GLU A O 1
ATOM 584 N N . GLN A 1 77 ? 0.756 -0.448 -7.315 1.00 98.75 77 GLN A N 1
ATOM 585 C CA . GLN A 1 77 ? 1.201 -0.153 -5.949 1.00 98.75 77 GLN A CA 1
ATOM 586 C C . GLN A 1 77 ? 0.449 1.044 -5.353 1.00 98.75 77 GLN A C 1
ATOM 588 O O . GLN A 1 77 ? -0.051 0.958 -4.232 1.00 98.75 77 GLN A O 1
ATOM 593 N N . GLU A 1 78 ? 0.317 2.146 -6.103 1.00 98.81 78 GLU A N 1
ATOM 594 C CA . GLU A 1 78 ? -0.426 3.330 -5.655 1.00 98.81 78 GLU A CA 1
ATOM 595 C C . GLU A 1 78 ? -1.914 3.019 -5.440 1.00 98.81 78 GLU A C 1
ATOM 597 O O . GLU A 1 78 ? -2.477 3.423 -4.421 1.00 98.81 78 GLU A O 1
ATOM 602 N N . ARG A 1 79 ? -2.547 2.251 -6.338 1.00 98.81 79 ARG A N 1
ATOM 603 C CA . ARG A 1 79 ? -3.945 1.811 -6.191 1.00 98.81 79 ARG A CA 1
ATOM 604 C C . ARG A 1 79 ? -4.158 1.045 -4.885 1.00 98.81 79 ARG A C 1
ATOM 606 O O . ARG A 1 79 ? -5.112 1.323 -4.158 1.00 98.81 79 ARG A O 1
ATOM 613 N N . VAL A 1 80 ? -3.280 0.089 -4.588 1.00 98.88 80 VAL A N 1
ATOM 614 C CA . VAL A 1 80 ? -3.376 -0.748 -3.384 1.00 98.88 80 VAL A CA 1
ATOM 615 C C . VAL A 1 80 ? -3.076 0.058 -2.124 1.00 98.88 80 VAL A C 1
ATOM 617 O O . VAL A 1 80 ? -3.810 -0.060 -1.144 1.00 98.88 80 VAL A O 1
ATOM 620 N N . LEU A 1 81 ? -2.068 0.936 -2.155 1.00 98.88 81 LEU A N 1
ATOM 621 C CA . LEU A 1 81 ? -1.776 1.848 -1.050 1.00 98.88 81 LEU A CA 1
ATOM 622 C C . LEU A 1 81 ? -2.984 2.738 -0.728 1.00 98.88 81 LEU A C 1
ATOM 624 O O . LEU A 1 81 ? -3.369 2.832 0.434 1.00 98.88 81 LEU A O 1
ATOM 628 N N . LEU A 1 82 ? -3.622 3.343 -1.735 1.00 98.88 82 LEU A N 1
ATOM 629 C CA . LEU A 1 82 ? -4.820 4.168 -1.540 1.00 98.88 82 LEU A CA 1
ATOM 630 C C . LEU A 1 82 ? -5.956 3.377 -0.879 1.00 98.88 82 LEU A C 1
ATOM 632 O O . LEU A 1 82 ? -6.568 3.855 0.073 1.00 98.88 82 LEU A O 1
ATOM 636 N N . ARG A 1 83 ? -6.192 2.135 -1.317 1.00 98.88 83 ARG A N 1
ATOM 637 C CA . ARG A 1 83 ? -7.203 1.256 -0.709 1.00 98.88 83 ARG A CA 1
ATOM 638 C C . ARG A 1 83 ? -6.873 0.889 0.740 1.00 98.88 83 ARG A C 1
ATOM 640 O O . ARG A 1 83 ? -7.775 0.845 1.572 1.00 98.88 83 ARG A O 1
ATOM 647 N N . LEU A 1 84 ? -5.606 0.647 1.072 1.00 98.88 84 LEU A N 1
ATOM 648 C CA . LEU A 1 84 ? -5.193 0.359 2.451 1.00 98.88 84 LEU A CA 1
ATOM 649 C C . LEU A 1 84 ? -5.232 1.609 3.344 1.00 98.88 84 LEU A C 1
ATOM 651 O O . LEU A 1 84 ? -5.597 1.497 4.514 1.00 98.88 84 LEU A O 1
ATOM 655 N N . ILE A 1 85 ? -4.954 2.798 2.797 1.00 98.81 85 ILE A N 1
ATOM 656 C CA . ILE A 1 85 ? -5.176 4.085 3.476 1.00 98.81 85 ILE A CA 1
ATOM 657 C C . ILE A 1 85 ? -6.658 4.244 3.830 1.00 98.81 85 ILE A C 1
ATOM 659 O O . ILE A 1 85 ? -6.978 4.558 4.976 1.00 98.81 85 ILE A O 1
ATOM 663 N N . GLU A 1 86 ? -7.566 3.978 2.886 1.00 98.81 86 GLU A N 1
ATOM 664 C CA . GLU A 1 86 ? -9.012 4.029 3.135 1.00 98.81 86 GLU A CA 1
ATOM 665 C C . GLU A 1 86 ? -9.427 3.088 4.275 1.00 98.81 86 GLU A C 1
ATOM 667 O O . GLU A 1 86 ? -10.183 3.495 5.159 1.00 98.81 86 GLU A O 1
ATOM 672 N N . VAL A 1 87 ? -8.906 1.854 4.300 1.00 98.81 87 VAL A N 1
ATOM 673 C CA . VAL A 1 87 ? -9.168 0.890 5.383 1.00 98.81 87 VAL A CA 1
ATOM 674 C C . VAL A 1 87 ? -8.637 1.403 6.723 1.00 98.81 87 VAL A C 1
ATOM 676 O O . VAL A 1 87 ? -9.369 1.393 7.714 1.00 98.81 87 VAL A O 1
ATOM 679 N N . ALA A 1 88 ? -7.394 1.888 6.769 1.00 98.75 88 ALA A N 1
ATOM 680 C CA . ALA A 1 88 ? -6.786 2.400 7.995 1.00 98.75 88 ALA A CA 1
ATOM 681 C C . ALA A 1 88 ? -7.585 3.579 8.569 1.00 98.75 88 ALA A C 1
ATOM 683 O O . ALA A 1 88 ? -7.950 3.574 9.745 1.00 98.75 88 ALA A O 1
ATOM 684 N N . MET A 1 89 ? -7.940 4.547 7.719 1.00 98.56 89 MET A N 1
ATOM 685 C CA . MET A 1 89 ? -8.719 5.723 8.111 1.00 98.56 89 MET A CA 1
ATOM 686 C C . MET A 1 89 ? -10.141 5.362 8.546 1.00 98.56 89 MET A C 1
ATOM 688 O O . MET A 1 89 ? -10.627 5.891 9.544 1.00 98.56 89 MET A O 1
ATOM 692 N N . LYS A 1 90 ? -10.806 4.436 7.841 1.00 98.56 90 LYS A N 1
ATOM 693 C CA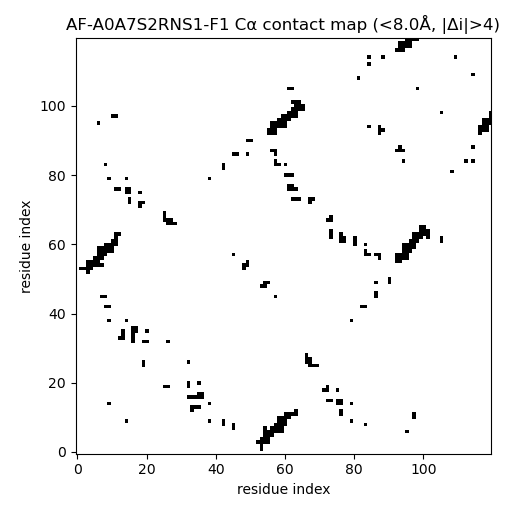 . LYS A 1 90 ? -12.153 3.951 8.184 1.00 98.56 90 LYS A CA 1
ATOM 694 C C . LYS A 1 90 ? -12.225 3.395 9.609 1.00 98.56 90 LYS A C 1
ATOM 696 O O . LYS A 1 90 ? -13.246 3.577 10.270 1.00 98.56 90 LYS A O 1
ATOM 701 N N . HIS A 1 91 ? -11.163 2.733 10.070 1.00 98.31 91 HIS A N 1
ATOM 702 C CA . HIS A 1 91 ? -11.096 2.098 11.394 1.00 98.31 91 HIS A CA 1
ATOM 703 C C . HIS A 1 91 ? -10.255 2.867 12.416 1.00 98.31 91 HIS A C 1
ATOM 705 O O . HIS A 1 91 ? -10.010 2.355 13.505 1.00 98.31 91 HIS A O 1
ATOM 711 N N . ASP A 1 92 ? -9.832 4.090 12.090 1.00 98.31 92 ASP A N 1
ATOM 712 C CA . ASP A 1 92 ? -8.994 4.940 12.945 1.00 98.31 92 ASP A CA 1
ATOM 713 C C . ASP A 1 92 ? -7.652 4.289 13.371 1.00 98.31 92 ASP A C 1
ATOM 715 O O . ASP A 1 92 ? -7.097 4.573 14.441 1.00 98.31 92 ASP A O 1
ATOM 719 N N . LEU A 1 93 ? -7.110 3.414 12.517 1.00 98.38 93 LEU A N 1
ATOM 720 C CA . LEU A 1 93 ? -5.868 2.675 12.744 1.00 98.38 93 LEU A CA 1
ATOM 721 C C . LEU A 1 93 ? -4.656 3.390 12.120 1.00 98.38 93 LEU A C 1
ATOM 723 O O . LEU A 1 93 ? -4.789 4.043 11.084 1.00 98.38 93 LEU A O 1
ATOM 727 N N . PRO A 1 94 ? -3.457 3.268 12.721 1.00 98.50 94 PRO A N 1
ATOM 728 C CA . PRO A 1 94 ? -2.227 3.765 12.116 1.00 98.50 94 PRO A CA 1
ATOM 729 C C . PRO A 1 94 ? -1.812 2.933 10.895 1.00 98.50 94 PRO A C 1
ATOM 731 O O . PRO A 1 94 ? -2.088 1.732 10.823 1.00 98.50 94 PRO A O 1
ATOM 734 N N . LEU A 1 95 ? -1.097 3.574 9.969 1.00 98.69 95 LEU A N 1
ATOM 735 C CA . LEU A 1 95 ? -0.398 2.923 8.861 1.00 98.69 95 LEU A CA 1
ATOM 736 C C . LEU A 1 95 ? 1.053 2.600 9.232 1.00 98.69 95 LEU A C 1
ATOM 738 O O . LEU A 1 95 ? 1.728 3.424 9.846 1.00 98.69 95 LEU A O 1
ATOM 742 N N . ILE A 1 96 ? 1.534 1.436 8.798 1.00 98.56 96 ILE A N 1
ATOM 743 C CA . ILE A 1 96 ? 2.958 1.079 8.760 1.00 98.56 96 ILE A CA 1
ATOM 744 C C . ILE A 1 96 ? 3.376 1.053 7.293 1.00 98.56 96 ILE A C 1
ATOM 746 O O . ILE A 1 96 ? 2.845 0.261 6.504 1.00 98.56 96 ILE A O 1
ATOM 750 N N . LEU A 1 97 ? 4.293 1.944 6.925 1.00 98.44 97 LEU A N 1
ATOM 751 C CA . LEU A 1 97 ? 4.643 2.212 5.541 1.00 98.44 97 LEU A CA 1
ATOM 752 C C . LEU A 1 97 ? 5.995 1.616 5.160 1.00 98.44 97 LEU A C 1
ATOM 754 O O . LEU A 1 97 ? 6.982 1.796 5.857 1.00 98.44 97 LEU A O 1
ATOM 758 N N . HIS A 1 98 ? 6.048 1.000 3.983 1.00 98.38 98 HIS A N 1
ATOM 759 C CA . HIS A 1 98 ? 7.285 0.767 3.249 1.00 98.38 98 HIS A CA 1
ATOM 760 C C . HIS A 1 98 ? 7.469 1.871 2.225 1.00 98.38 98 HIS A C 1
ATOM 762 O O . HIS A 1 98 ? 6.606 2.113 1.374 1.00 98.38 98 HIS A O 1
ATOM 768 N N . THR A 1 99 ? 8.637 2.492 2.227 1.00 97.31 99 THR A N 1
ATOM 769 C CA . THR A 1 99 ? 9.043 3.352 1.125 1.00 97.31 99 THR A CA 1
ATOM 770 C C . THR A 1 99 ? 10.461 3.039 0.700 1.00 97.31 99 THR A C 1
ATOM 772 O O . THR A 1 99 ? 11.391 3.031 1.505 1.00 97.31 99 THR A O 1
ATOM 775 N N . ARG A 1 100 ? 10.650 2.838 -0.603 1.00 97.69 100 ARG A N 1
ATOM 776 C CA . ARG A 1 100 ? 11.983 2.679 -1.175 1.00 97.69 100 ARG A CA 1
ATOM 777 C C . ARG A 1 100 ? 12.072 3.374 -2.517 1.00 97.69 100 ARG A C 1
ATOM 779 O O . ARG A 1 100 ? 11.439 2.948 -3.482 1.00 97.69 100 ARG A O 1
ATOM 786 N N . LYS A 1 101 ? 12.884 4.437 -2.587 1.00 97.12 101 LYS A N 1
ATOM 787 C CA . LYS A 1 101 ? 13.027 5.286 -3.790 1.00 97.12 101 LYS A CA 1
ATOM 788 C C . LYS A 1 101 ? 11.708 5.943 -4.222 1.00 97.12 101 LYS A C 1
ATOM 790 O O . LYS A 1 101 ? 11.551 6.315 -5.385 1.00 97.12 101 LYS A O 1
ATOM 795 N N . ALA A 1 102 ? 10.764 6.074 -3.296 1.00 97.31 102 ALA A N 1
ATOM 796 C CA . ALA A 1 102 ? 9.414 6.573 -3.527 1.00 97.31 102 ALA A CA 1
ATOM 797 C C . ALA A 1 102 ? 8.939 7.532 -2.420 1.00 97.31 102 ALA A C 1
ATOM 799 O O . ALA A 1 102 ? 7.770 7.896 -2.389 1.00 97.31 102 ALA A O 1
ATOM 800 N N . GLU A 1 103 ? 9.843 7.994 -1.552 1.00 97.75 103 GLU A N 1
ATOM 801 C CA . GLU A 1 103 ? 9.539 8.685 -0.294 1.00 97.75 103 GLU A CA 1
ATOM 802 C C . GLU A 1 103 ? 8.698 9.947 -0.521 1.00 97.75 103 GLU A C 1
ATOM 804 O O . GLU A 1 103 ? 7.682 10.155 0.139 1.00 97.75 103 GLU A O 1
ATOM 809 N N . ALA A 1 104 ? 9.083 10.763 -1.508 1.00 98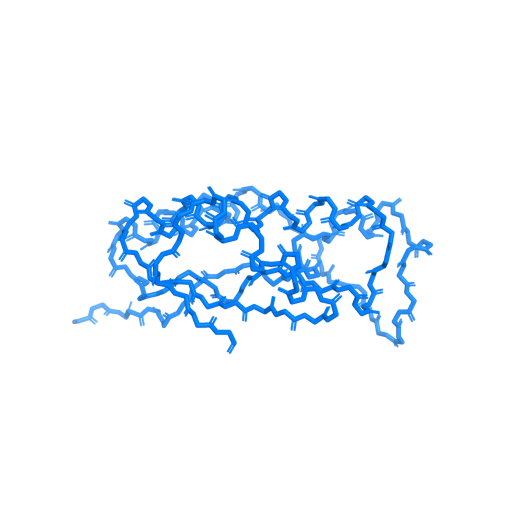.06 104 ALA A N 1
ATOM 810 C CA . ALA A 1 104 ? 8.349 11.975 -1.868 1.00 98.06 104 ALA A CA 1
ATOM 811 C C . ALA A 1 104 ? 6.930 11.662 -2.365 1.00 98.06 104 ALA A C 1
ATOM 813 O O . ALA A 1 104 ? 5.978 12.316 -1.950 1.00 98.06 104 ALA A O 1
ATOM 814 N N . ARG A 1 105 ? 6.779 10.627 -3.203 1.00 98.00 105 ARG A N 1
ATOM 815 C CA . ARG A 1 105 ? 5.476 10.239 -3.753 1.00 98.00 105 ARG A CA 1
ATOM 816 C C . ARG A 1 105 ? 4.562 9.668 -2.673 1.00 98.00 105 ARG A C 1
ATOM 818 O O . ARG A 1 105 ? 3.390 10.026 -2.623 1.00 98.00 105 ARG A O 1
ATOM 825 N N . THR A 1 106 ? 5.104 8.831 -1.790 1.00 98.38 106 THR A N 1
ATOM 826 C CA . THR A 1 106 ? 4.378 8.315 -0.626 1.00 98.38 106 THR A CA 1
ATOM 827 C C . THR A 1 106 ? 3.882 9.475 0.234 1.00 98.38 106 THR A C 1
ATOM 829 O O . THR A 1 106 ? 2.693 9.546 0.526 1.00 98.38 106 THR A O 1
ATOM 832 N N . LEU A 1 107 ? 4.749 10.441 0.567 1.00 98.06 107 LEU A N 1
ATOM 833 C CA . LEU A 1 107 ? 4.365 11.608 1.364 1.00 98.06 107 LEU A CA 1
ATOM 834 C C . LEU A 1 107 ? 3.268 12.454 0.694 1.00 98.06 107 LEU A C 1
ATOM 836 O O . LEU A 1 107 ? 2.323 12.854 1.372 1.00 98.06 107 LEU A O 1
ATOM 840 N N . GLU A 1 108 ? 3.360 12.701 -0.616 1.00 98.50 108 GLU A N 1
ATOM 841 C CA . GLU A 1 108 ? 2.322 13.410 -1.382 1.00 98.50 108 GLU A CA 1
ATOM 842 C C . GLU A 1 108 ? 0.953 12.725 -1.269 1.00 98.50 108 GLU A C 1
ATOM 844 O O . GLU A 1 108 ? -0.053 13.397 -1.039 1.00 98.50 108 GLU A O 1
ATOM 849 N N . ILE A 1 109 ? 0.910 11.394 -1.407 1.00 98.56 109 ILE A N 1
ATOM 850 C CA . ILE A 1 109 ? -0.326 10.608 -1.295 1.00 98.56 109 ILE A CA 1
ATOM 851 C C . ILE A 1 109 ? -0.916 10.743 0.112 1.00 98.56 109 ILE A C 1
ATOM 853 O O . ILE A 1 109 ? -2.092 11.073 0.249 1.00 98.56 109 ILE A O 1
ATOM 857 N N . LEU A 1 110 ? -0.104 10.560 1.159 1.00 98.38 110 LEU A N 1
ATOM 858 C CA . LEU A 1 110 ? -0.571 10.678 2.546 1.00 98.38 110 LEU A CA 1
ATOM 859 C C . LEU A 1 110 ? -1.135 12.070 2.849 1.00 98.38 110 LEU A C 1
ATOM 861 O O . LEU A 1 110 ? -2.191 12.186 3.469 1.00 98.38 110 LEU A O 1
ATOM 865 N N . GLN A 1 111 ? -0.452 13.124 2.391 1.00 98.25 111 GLN A N 1
ATOM 866 C CA . GLN A 1 111 ? -0.907 14.506 2.556 1.00 98.25 111 GLN A CA 1
ATOM 867 C C . GLN A 1 111 ? -2.217 14.762 1.812 1.00 98.25 111 GLN A C 1
ATOM 869 O O . GLN A 1 111 ? -3.111 15.406 2.357 1.00 98.25 111 GLN A O 1
ATOM 874 N N . HIS A 1 112 ? -2.350 14.246 0.588 1.00 98.44 112 HIS A N 1
ATOM 875 C CA . HIS A 1 112 ? -3.571 14.380 -0.199 1.00 98.44 112 HIS A CA 1
ATOM 876 C C . HIS A 1 112 ? -4.765 13.669 0.454 1.00 98.44 112 HIS A C 1
ATOM 878 O O . HIS A 1 112 ? -5.870 14.207 0.461 1.00 98.44 112 HIS A O 1
ATOM 884 N N . CYS A 1 113 ? -4.536 12.490 1.035 1.00 98.19 113 CYS A N 1
ATOM 885 C CA . CYS A 1 113 ? -5.555 11.722 1.747 1.00 98.19 113 CYS A CA 1
ATOM 886 C C . CYS A 1 113 ? -5.854 12.258 3.159 1.00 98.19 113 CYS A C 1
ATOM 888 O O . CYS A 1 113 ? -6.852 11.858 3.751 1.00 98.19 113 CYS A O 1
ATOM 890 N N . GLY A 1 114 ? -5.024 13.153 3.705 1.00 98.12 114 GLY A N 1
ATOM 891 C CA . GLY A 1 114 ? -5.184 13.671 5.066 1.00 98.12 114 GLY A CA 1
ATOM 892 C C . GLY A 1 114 ? -4.842 12.646 6.152 1.00 98.12 114 GLY A C 1
ATOM 893 O O . GLY A 1 114 ? -5.493 12.609 7.192 1.00 98.12 114 GLY A O 1
ATOM 894 N N . VAL A 1 115 ? -3.845 11.789 5.911 1.00 98.06 115 VAL A N 1
ATOM 895 C CA . VAL A 1 115 ? -3.392 10.789 6.888 1.00 98.06 115 VAL A CA 1
ATOM 896 C C . VAL A 1 115 ? -2.633 11.465 8.032 1.00 98.06 115 VAL A C 1
ATOM 898 O O . VAL A 1 115 ? -1.640 12.153 7.807 1.00 98.06 115 VAL A O 1
ATOM 901 N N . GLU A 1 116 ? -3.061 11.209 9.270 1.00 96.38 116 GLU A N 1
ATOM 902 C CA . GLU A 1 116 ? -2.434 11.762 10.485 1.00 96.38 116 GLU A CA 1
ATOM 903 C C . GLU A 1 116 ? -1.615 10.730 11.282 1.00 96.38 116 GLU A C 1
ATOM 905 O O . GLU A 1 116 ? -0.758 11.101 12.084 1.00 96.38 116 GLU A O 1
ATOM 910 N N . LYS A 1 117 ? -1.871 9.431 11.075 1.00 96.94 117 LYS A N 1
ATOM 911 C CA . LYS A 1 117 ? -1.269 8.322 11.832 1.00 96.94 117 LYS A CA 1
ATOM 912 C C . LYS A 1 117 ? -0.479 7.410 10.893 1.00 96.94 117 LYS A C 1
ATOM 914 O O . LYS A 1 117 ? -1.043 6.479 10.321 1.00 96.94 117 LYS A O 1
ATOM 919 N N . ALA A 1 118 ? 0.812 7.674 10.735 1.00 96.62 118 ALA A N 1
ATOM 920 C CA . ALA A 1 118 ? 1.692 6.870 9.892 1.00 96.62 118 ALA A CA 1
ATOM 921 C C . ALA A 1 118 ? 3.085 6.718 10.514 1.00 96.62 118 ALA A C 1
ATOM 923 O O . ALA A 1 118 ? 3.623 7.678 11.067 1.00 96.62 118 ALA A O 1
ATOM 924 N N . ASP A 1 119 ? 3.644 5.518 10.385 1.00 96.44 119 ASP A N 1
ATOM 925 C CA . ASP A 1 119 ? 5.031 5.167 10.696 1.00 96.44 119 ASP A CA 1
ATOM 926 C C . ASP A 1 119 ? 5.746 4.741 9.405 1.00 96.44 119 ASP A C 1
ATOM 928 O O . ASP A 1 119 ? 5.133 4.065 8.576 1.00 96.44 119 ASP A O 1
ATOM 932 N N . PHE A 1 120 ? 6.994 5.178 9.218 1.00 88.81 120 PHE A N 1
ATOM 933 C CA . PHE A 1 120 ? 7.792 5.011 7.990 1.00 88.81 120 PHE A CA 1
ATOM 934 C C . PHE A 1 120 ? 9.034 4.149 8.218 1.00 88.81 120 PHE A C 1
ATOM 936 O O . PHE A 1 120 ? 9.621 4.246 9.320 1.00 88.81 120 PHE A O 1
#

Nearest PDB structures (fol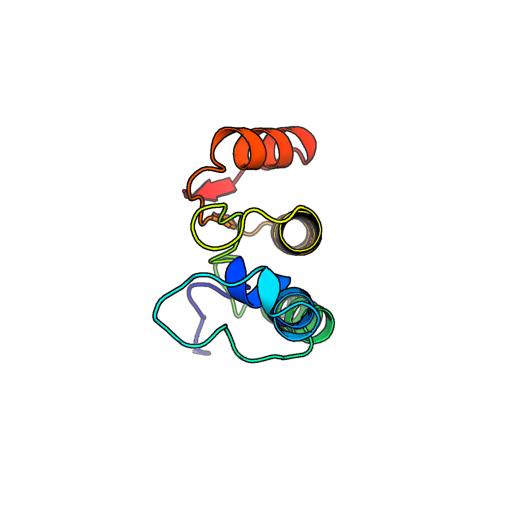dseek):
  2y1h-assembly1_A  TM=8.575E-01  e=1.086E-04  Homo sapiens
  2gzx-assembly2_B  TM=8.613E-01  e=9.547E-05  Staphylococcus aureus subsp. aureus MW2
  2y1h-assembly1_B  TM=8.242E-01  e=1.936E-04  Homo sapiens
  1zzm-assembly1_A  TM=8.411E-01  e=2.846E-04  Escherichia coli
  3ipw-assembly1_A  TM=5.874E-01  e=2.373E-03  Entamoeba histolytica HM-1:IMSS

Solvent-accessible surface area (backbone atoms only — not comparable to full-atom values): 6641 Å² total; per-residue (Å²): 134,82,81,68,40,71,50,52,57,53,45,29,63,53,48,16,12,65,48,43,70,77,37,59,90,52,59,79,58,99,58,84,76,54,73,74,72,65,62,68,61,50,52,54,50,47,45,53,36,46,74,67,67,34,42,64,24,34,15,52,23,30,40,56,48,75,65,38,79,47,63,73,38,52,52,36,12,52,54,47,35,53,54,49,49,52,44,18,60,75,68,75,34,35,36,35,41,44,67,35,89,30,58,70,61,53,50,52,52,37,61,74,71,65,67,86,51,72,46,116

Secondary structure (DSSP, 8-state):
-PPPBS-B---HHHHTHHHHHH-GGG---SSPPPPP--HHHHHHHHHHHHHTT-BS-EEEEEEE-SS---HHHHHHHHHHHHHHHHHHHHTTPPEEEEEES-HHHHHHHHHHHT---EE-

Mean predicted aligned error: 2.65 Å

Radius of gyration: 14.22 Å; Cα contacts (8 Å, |Δi|>4): 189; chains: 1; bounding box: 32×30×44 Å